Protein AF-A0A1M7BYE6-F1 (afdb_monomer)

Organism: NCBI:txid722472

Radius of gyration: 16.14 Å; Cα contacts (8 Å, |Δi|>4): 89; chains: 1; bounding box: 19×50×32 Å

Nearest PDB structures (foldseek):
  4c3i-assembly1_I  TM=5.822E-01  e=2.898E-01  Saccharomyces cerevisiae
  7vbc-assembly1_I  TM=5.141E-01  e=2.719E-01  Homo sapiens
  3er0-assembly2_B  TM=6.267E-01  e=7.054E+00  Saccharomyces cerevi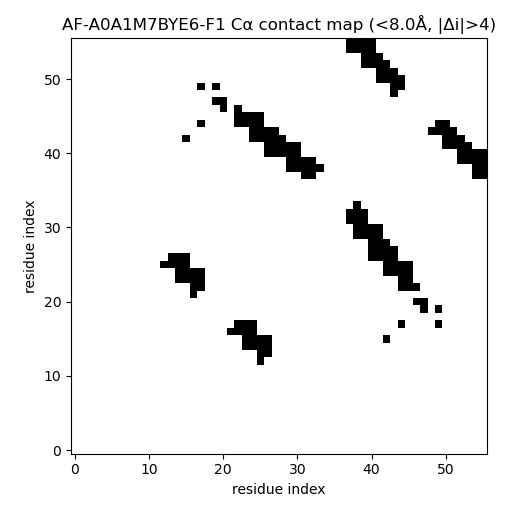siae
  8cgx-assembly1_A  TM=5.853E-01  e=7.054E+00  Neurospora crassa

Secondary structure (DSSP, 8-state):
---------------EEPTTT-PEEEEEEEEPPBTTB--EEEEEETTT--EEEEE-

Structure (mmCIF, N/CA/C/O backbone):
data_AF-A0A1M7BYE6-F1
#
_entry.id   AF-A0A1M7BYE6-F1
#
loop_
_atom_site.group_PDB
_atom_site.id
_atom_site.type_symbol
_atom_site.label_atom_id
_atom_site.label_alt_id
_atom_site.label_comp_id
_atom_site.label_asym_id
_atom_site.label_entity_id
_atom_site.label_seq_id
_atom_site.pdbx_PDB_ins_code
_atom_site.Cartn_x
_atom_site.Cartn_y
_atom_site.Cartn_z
_atom_site.occupancy
_atom_site.B_iso_or_equiv
_atom_site.auth_seq_id
_atom_site.auth_comp_id
_atom_site.auth_asym_id
_atom_site.auth_atom_id
_atom_site.pdbx_PDB_model_num
ATOM 1 N N . MET A 1 1 ? 1.528 -42.766 8.643 1.00 59.06 1 MET A N 1
ATOM 2 C CA . MET A 1 1 ? 2.269 -41.635 9.232 1.00 59.06 1 MET A CA 1
ATOM 3 C C . MET A 1 1 ? 3.202 -41.072 8.172 1.00 59.06 1 MET A C 1
ATOM 5 O O . MET A 1 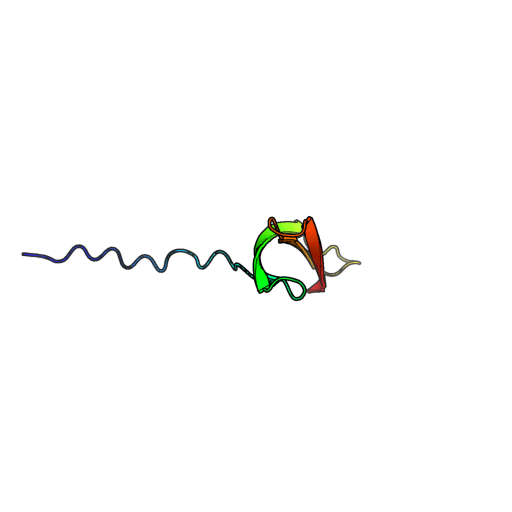1 ? 4.310 -41.552 8.004 1.00 59.06 1 MET A O 1
ATOM 9 N N . VAL A 1 2 ? 2.722 -40.132 7.371 1.00 54.84 2 VAL A N 1
ATOM 10 C CA . VAL A 1 2 ? 3.593 -39.251 6.593 1.00 54.84 2 VAL A CA 1
ATOM 11 C C . VAL A 1 2 ? 2.923 -37.894 6.643 1.00 54.84 2 VAL A C 1
ATOM 13 O O . VAL A 1 2 ? 1.713 -37.785 6.446 1.00 54.84 2 VAL A O 1
ATOM 16 N N . SER A 1 3 ? 3.701 -36.934 7.103 1.00 59.41 3 SER A N 1
ATOM 17 C CA . SER A 1 3 ? 3.317 -35.564 7.360 1.00 59.41 3 SER A CA 1
ATOM 18 C C . SER A 1 3 ? 2.905 -34.904 6.052 1.00 59.41 3 SER A C 1
ATOM 20 O O . SER A 1 3 ? 3.707 -34.841 5.124 1.00 59.41 3 SER A O 1
ATOM 22 N N . ASP A 1 4 ? 1.669 -34.423 5.988 1.00 59.12 4 ASP A N 1
ATOM 23 C CA . ASP A 1 4 ? 1.296 -33.374 5.048 1.00 59.12 4 ASP A CA 1
ATOM 24 C C . ASP A 1 4 ? 1.165 -32.106 5.890 1.00 59.12 4 ASP A C 1
ATOM 26 O O . ASP A 1 4 ? 0.110 -31.795 6.440 1.00 59.12 4 ASP A O 1
ATOM 30 N N . ASP A 1 5 ? 2.307 -31.457 6.111 1.00 65.19 5 ASP A N 1
ATOM 31 C CA . ASP A 1 5 ? 2.375 -30.083 6.584 1.00 65.19 5 ASP A CA 1
ATOM 32 C C . ASP A 1 5 ? 2.371 -29.188 5.339 1.00 65.19 5 ASP A C 1
ATOM 34 O O . ASP A 1 5 ? 3.438 -28.920 4.773 1.00 65.19 5 ASP A O 1
ATOM 38 N N . PRO A 1 6 ? 1.216 -28.668 4.886 1.00 64.06 6 PRO A N 1
ATOM 39 C CA . PRO A 1 6 ? 1.209 -27.543 3.977 1.00 64.06 6 PRO A CA 1
ATOM 40 C C . PRO A 1 6 ? 1.588 -26.290 4.775 1.00 64.06 6 PRO A C 1
ATOM 42 O O . PRO A 1 6 ? 0.762 -25.411 5.022 1.00 64.06 6 PRO A O 1
ATOM 45 N N . ASN A 1 7 ? 2.868 -26.159 5.140 1.00 65.12 7 ASN A N 1
ATOM 46 C CA . ASN A 1 7 ? 3.470 -24.850 5.380 1.00 65.12 7 ASN A CA 1
ATOM 47 C C . ASN A 1 7 ? 3.597 -24.145 4.023 1.00 65.12 7 ASN A C 1
ATOM 49 O O . ASN A 1 7 ? 4.681 -23.964 3.469 1.00 65.12 7 ASN A O 1
ATOM 53 N N . VAL A 1 8 ? 2.443 -23.782 3.468 1.00 58.84 8 VAL A N 1
ATOM 54 C CA . VAL A 1 8 ? 2.324 -22.702 2.504 1.00 58.84 8 VAL A CA 1
ATOM 55 C C . VAL A 1 8 ? 2.765 -21.475 3.294 1.00 58.84 8 VAL A C 1
ATOM 57 O O . VAL A 1 8 ? 2.099 -21.157 4.283 1.00 58.84 8 VAL A O 1
ATOM 60 N N . PRO A 1 9 ? 3.860 -20.775 2.941 1.00 53.22 9 PRO A N 1
ATOM 61 C CA . PRO A 1 9 ? 4.026 -19.418 3.418 1.00 53.22 9 PRO A CA 1
ATOM 62 C C . PRO A 1 9 ? 2.862 -18.659 2.796 1.00 53.22 9 PRO A C 1
ATOM 64 O O . PRO A 1 9 ? 2.926 -18.248 1.635 1.00 53.22 9 PRO A O 1
ATOM 67 N N . ALA A 1 10 ? 1.749 -18.620 3.538 1.00 50.12 10 ALA A N 1
ATOM 68 C CA . ALA A 1 10 ? 0.551 -17.886 3.214 1.00 50.12 10 ALA A CA 1
ATOM 69 C C . ALA A 1 10 ? 1.064 -16.537 2.775 1.00 50.12 10 ALA A C 1
ATOM 71 O O . ALA A 1 10 ? 1.738 -15.858 3.555 1.00 50.12 10 ALA A O 1
ATOM 72 N N . GLN A 1 11 ? 0.881 -16.279 1.480 1.00 50.69 11 GLN A N 1
ATOM 73 C CA . GLN A 1 11 ? 1.333 -15.083 0.809 1.00 50.69 11 GLN A CA 1
ATOM 74 C C . GLN A 1 11 ? 1.047 -13.962 1.781 1.00 50.69 11 GLN A C 1
ATOM 76 O O . GLN A 1 11 ? -0.110 -13.720 2.127 1.00 50.69 11 GLN A O 1
ATOM 81 N N . GLN A 1 12 ? 2.119 -13.402 2.336 1.00 49.34 12 GLN A N 1
ATOM 82 C CA . GLN A 1 12 ? 2.043 -12.302 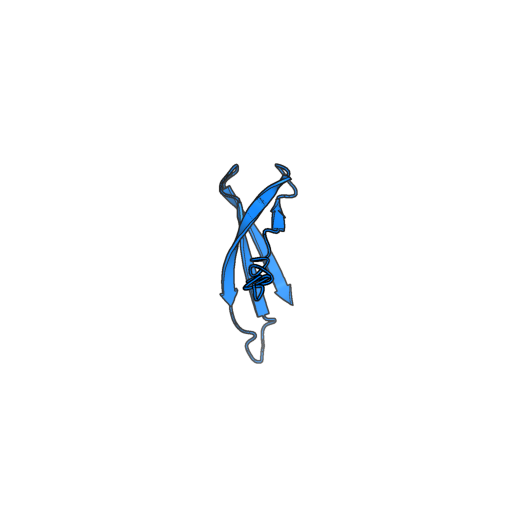3.268 1.00 49.34 12 GLN A CA 1
ATOM 83 C C . GLN A 1 12 ? 1.649 -11.128 2.385 1.00 49.34 12 GLN A C 1
ATOM 85 O O . GLN A 1 12 ? 2.489 -10.352 1.938 1.00 49.34 12 GLN A O 1
ATOM 90 N N . GLU A 1 13 ? 0.374 -11.133 1.993 1.00 49.25 13 GLU A N 1
ATOM 91 C CA . GLU A 1 13 ? -0.308 -10.157 1.180 1.00 49.25 13 GLU A CA 1
ATOM 92 C C . GLU A 1 13 ? -0.128 -8.883 1.980 1.00 49.25 13 GLU A C 1
ATOM 94 O O . GLU A 1 13 ? -0.771 -8.690 3.013 1.00 49.25 13 GLU A O 1
ATOM 99 N N . ARG A 1 14 ? 0.925 -8.154 1.586 1.00 61.06 14 ARG A N 1
ATOM 100 C CA . ARG A 1 14 ? 1.649 -7.137 2.347 1.00 61.06 14 ARG A CA 1
ATOM 101 C C . ARG A 1 14 ? 0.654 -6.185 2.976 1.00 61.06 14 ARG A C 1
ATOM 103 O O . ARG A 1 14 ? 0.263 -5.188 2.372 1.00 61.06 14 ARG A O 1
ATOM 110 N N . SER A 1 15 ? 0.236 -6.504 4.189 1.00 65.31 15 SER A N 1
ATOM 111 C CA . SER A 1 15 ? -0.744 -5.715 4.904 1.00 65.31 15 SER A CA 1
ATOM 112 C C . SER A 1 15 ? 0.059 -4.577 5.512 1.00 65.31 15 SER A C 1
ATOM 114 O O . SER A 1 15 ? 0.677 -4.721 6.565 1.00 65.31 15 SER A O 1
ATOM 116 N N . ARG A 1 16 ? 0.193 -3.479 4.763 1.00 75.69 16 ARG A N 1
ATOM 117 C CA . ARG A 1 16 ? 0.948 -2.305 5.213 1.00 75.69 16 ARG A CA 1
ATOM 118 C C . ARG A 1 16 ? 0.197 -1.702 6.402 1.00 75.69 16 ARG A C 1
ATOM 120 O O . ARG A 1 16 ? -0.996 -1.455 6.265 1.00 75.69 16 ARG A O 1
ATOM 127 N N . PRO A 1 17 ? 0.827 -1.465 7.558 1.00 82.19 17 PRO A N 1
ATOM 128 C CA . PRO A 1 17 ? 0.157 -0.755 8.637 1.00 82.19 17 PRO A CA 1
ATOM 129 C C . PRO A 1 17 ? -0.068 0.705 8.225 1.00 82.19 17 PRO A C 1
ATOM 131 O O . PRO A 1 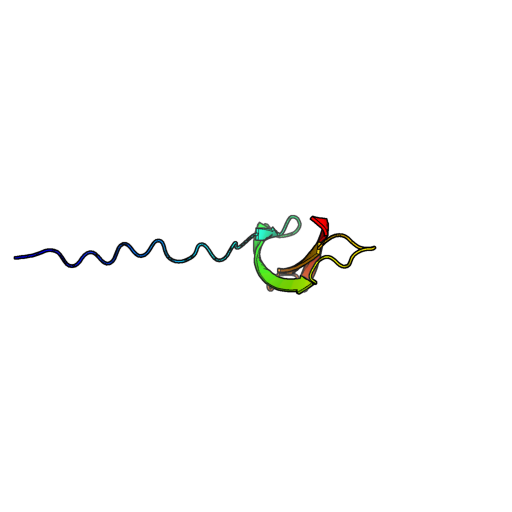17 ? 0.817 1.352 7.667 1.00 82.19 17 PRO A O 1
ATOM 134 N N . CYS A 1 18 ? -1.266 1.225 8.475 1.00 84.75 18 CYS A N 1
ATOM 135 C CA . CYS A 1 18 ? -1.595 2.621 8.219 1.00 84.75 18 CYS A CA 1
ATOM 136 C C . CYS A 1 18 ? -0.920 3.525 9.248 1.00 84.75 18 CYS A C 1
ATOM 138 O O . CYS A 1 18 ? -1.180 3.383 10.435 1.00 84.75 18 CYS A O 1
ATOM 140 N N . GLU A 1 19 ? -0.163 4.532 8.819 1.00 82.75 19 GLU A N 1
ATOM 141 C CA . GLU A 1 19 ? 0.531 5.440 9.748 1.00 82.75 19 GLU A CA 1
ATOM 142 C C . GLU A 1 19 ? -0.411 6.242 10.665 1.00 82.75 19 GLU A C 1
ATOM 144 O O . GLU A 1 19 ? -0.004 6.700 11.726 1.00 82.75 19 GLU A O 1
ATOM 149 N N . LYS A 1 20 ? -1.688 6.406 10.289 1.00 81.69 20 LYS A N 1
ATOM 150 C CA . LYS A 1 20 ? -2.668 7.158 11.093 1.00 81.69 20 LYS A CA 1
ATOM 151 C C . LYS A 1 20 ? -3.372 6.333 12.165 1.00 81.69 20 LYS A C 1
ATOM 153 O O . LYS A 1 20 ? -3.701 6.866 13.215 1.00 81.69 20 LYS A O 1
ATOM 158 N N . CYS A 1 21 ? -3.688 5.075 11.874 1.00 86.69 21 CYS A N 1
ATOM 159 C CA . CYS A 1 21 ? -4.532 4.244 12.746 1.00 86.69 21 CYS A CA 1
ATOM 160 C C . CYS A 1 21 ? -3.906 2.890 13.087 1.00 86.69 21 CYS A C 1
ATOM 162 O O . CYS A 1 21 ? -4.522 2.085 13.776 1.00 86.69 21 CYS A O 1
ATOM 164 N N . ASN A 1 22 ? -2.706 2.625 12.573 1.00 81.88 22 ASN A N 1
ATOM 165 C CA . ASN A 1 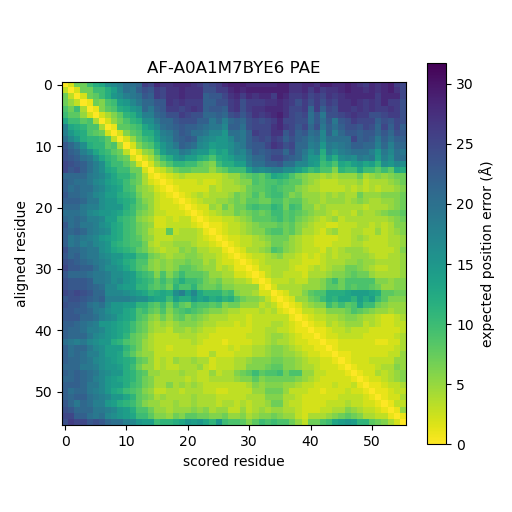22 ? -1.966 1.375 12.693 1.00 81.88 22 ASN A CA 1
ATOM 166 C C . ASN A 1 22 ? -2.730 0.123 12.223 1.00 81.88 22 ASN A C 1
ATOM 168 O O . ASN A 1 22 ? -2.310 -1.001 12.483 1.00 81.88 22 ASN A O 1
ATOM 172 N N . ALA A 1 23 ? -3.851 0.308 11.519 1.00 86.19 23 ALA A N 1
ATOM 173 C CA . ALA A 1 23 ? -4.655 -0.778 10.985 1.00 86.19 23 ALA A CA 1
ATOM 174 C C . ALA A 1 23 ? -4.028 -1.358 9.714 1.00 86.19 23 ALA A C 1
ATOM 176 O O . ALA A 1 23 ? -3.300 -0.674 8.991 1.00 86.19 23 ALA A O 1
ATOM 177 N N . ALA A 1 24 ? -4.354 -2.615 9.422 1.00 82.81 24 ALA A N 1
ATOM 178 C CA . ALA A 1 24 ? -3.913 -3.280 8.206 1.00 82.81 24 ALA A CA 1
ATOM 179 C C . ALA A 1 24 ? -4.523 -2.605 6.965 1.00 8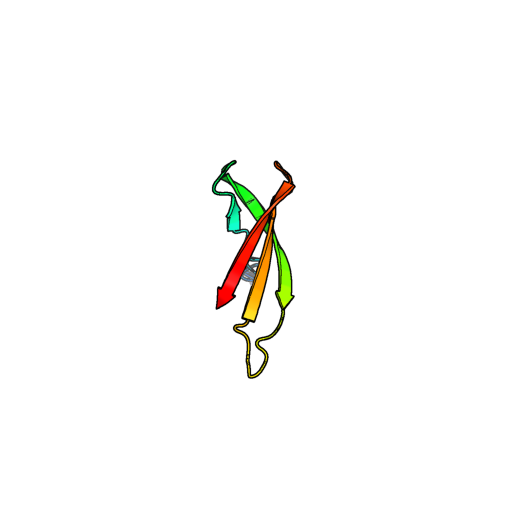2.81 24 ALA A C 1
ATOM 181 O O . ALA A 1 24 ? -5.743 -2.537 6.798 1.00 82.81 24 ALA A O 1
ATOM 182 N N . MET A 1 25 ? -3.662 -2.113 6.079 1.00 85.81 25 MET A N 1
ATOM 183 C CA . MET A 1 25 ? -4.028 -1.607 4.763 1.00 85.81 25 MET A CA 1
ATOM 184 C C . MET A 1 25 ? -3.883 -2.715 3.734 1.00 85.81 25 MET A C 1
ATOM 186 O O . MET A 1 25 ? -2.899 -3.458 3.741 1.00 85.81 25 MET A O 1
ATOM 190 N N . LYS A 1 26 ? -4.832 -2.777 2.803 1.00 84.62 26 LYS A N 1
ATOM 191 C CA . LYS A 1 26 ? -4.747 -3.678 1.657 1.00 84.62 26 LYS A CA 1
ATOM 192 C C . LYS A 1 26 ? -4.192 -2.921 0.455 1.00 84.62 26 LYS A C 1
ATOM 194 O O . LYS A 1 26 ? -4.554 -1.764 0.219 1.00 84.62 26 LYS A O 1
ATOM 199 N N . GLN A 1 27 ? -3.318 -3.571 -0.309 1.00 85.44 27 GLN A N 1
ATOM 200 C CA . GLN A 1 27 ? -2.910 -3.058 -1.612 1.00 85.44 27 GLN A CA 1
ATOM 201 C C . GLN A 1 27 ? -4.116 -3.120 -2.552 1.00 85.44 27 GLN A C 1
ATOM 203 O O . GLN A 1 27 ? -4.692 -4.185 -2.762 1.00 85.44 27 GLN A O 1
ATOM 208 N N . LEU A 1 28 ? -4.516 -1.967 -3.080 1.00 86.44 28 LEU A N 1
ATOM 209 C CA . LEU A 1 28 ? -5.650 -1.857 -3.992 1.00 86.44 28 LEU A CA 1
ATOM 210 C C . LEU A 1 28 ? -5.229 -2.190 -5.427 1.00 86.44 28 LEU A C 1
ATOM 212 O O . LEU A 1 28 ? -5.989 -2.789 -6.179 1.00 86.44 28 LEU A O 1
ATOM 216 N N . GLY A 1 29 ? -4.003 -1.817 -5.788 1.00 84.75 29 GLY A N 1
ATOM 217 C CA . GLY A 1 29 ? -3.430 -2.082 -7.098 1.00 84.75 29 GLY A CA 1
ATOM 218 C C . GLY A 1 29 ? -2.054 -1.449 -7.253 1.00 84.75 29 GLY A C 1
ATOM 219 O O . GLY A 1 29 ? -1.610 -0.665 -6.411 1.00 84.75 29 GLY A O 1
ATOM 220 N N . GLU A 1 30 ? -1.374 -1.810 -8.332 1.00 87.69 30 GLU A N 1
ATOM 221 C CA . GLU A 1 30 ? -0.138 -1.175 -8.777 1.00 87.69 30 GLU A CA 1
ATOM 222 C C . GLU A 1 30 ? -0.353 -0.654 -10.196 1.00 87.69 30 GLU A C 1
ATOM 224 O O . GLU A 1 30 ? -0.849 -1.368 -11.066 1.00 87.69 30 GLU A O 1
ATOM 229 N N . LEU A 1 31 ? 0.000 0.607 -10.410 1.00 87.31 31 LEU A N 1
ATOM 230 C CA . LEU A 1 31 ? 0.137 1.187 -11.729 1.00 87.31 31 LEU A CA 1
ATOM 231 C C . LEU A 1 31 ? 1.556 0.877 -12.214 1.00 87.31 31 LEU A C 1
ATOM 233 O O . LEU A 1 31 ? 2.515 1.262 -11.533 1.00 87.31 31 LEU A O 1
ATOM 237 N N . PRO A 1 32 ? 1.703 0.182 -13.353 1.00 83.88 32 PRO A N 1
ATOM 238 C CA . PRO A 1 32 ? 3.013 -0.164 -13.877 1.00 83.88 32 PRO A CA 1
ATOM 239 C C . PRO A 1 32 ? 3.815 1.100 -14.190 1.00 83.88 32 PRO A C 1
ATOM 241 O O . PRO A 1 32 ? 3.255 2.129 -14.577 1.00 83.88 32 PRO A O 1
ATOM 244 N N . ALA A 1 33 ? 5.137 1.006 -14.036 1.00 85.25 33 ALA A N 1
ATOM 245 C CA . ALA A 1 33 ? 6.032 2.064 -14.473 1.00 85.25 33 ALA A CA 1
ATOM 246 C C . ALA A 1 33 ? 5.874 2.263 -15.986 1.00 85.25 33 ALA A C 1
ATOM 248 O O . ALA A 1 33 ? 5.942 1.312 -16.767 1.00 85.25 33 ALA A O 1
ATOM 249 N N . LEU A 1 34 ? 5.671 3.509 -16.393 1.00 84.44 34 LEU A N 1
ATOM 250 C CA . LEU A 1 34 ? 5.725 3.914 -17.792 1.00 84.44 34 LEU A CA 1
ATOM 251 C C . LEU A 1 34 ? 7.124 4.472 -18.066 1.00 84.44 34 LEU A C 1
ATOM 253 O O . LEU A 1 34 ? 7.805 4.911 -17.145 1.00 84.44 34 LEU A O 1
ATOM 257 N N . SER A 1 35 ? 7.558 4.539 -19.326 1.00 78.62 35 SER A N 1
ATOM 258 C CA . SER A 1 35 ? 8.897 5.058 -19.682 1.00 78.62 35 SER A CA 1
ATOM 259 C C . SER A 1 35 ? 9.207 6.465 -19.139 1.00 78.62 35 SER A C 1
ATOM 261 O O . SER A 1 35 ? 10.366 6.861 -19.099 1.00 78.62 35 SER A O 1
ATOM 263 N N . ILE A 1 36 ? 8.179 7.208 -18.718 1.00 80.88 36 ILE A N 1
ATOM 264 C CA . ILE A 1 36 ? 8.258 8.552 -18.132 1.00 80.88 36 ILE A CA 1
ATOM 265 C C . ILE A 1 36 ? 7.868 8.614 -16.641 1.00 80.88 36 ILE A C 1
ATOM 267 O O . ILE A 1 36 ? 8.047 9.654 -16.007 1.00 80.88 36 ILE A O 1
ATOM 271 N N . HIS A 1 37 ? 7.313 7.541 -16.069 1.00 76.31 37 HIS A N 1
ATOM 272 C CA . HIS A 1 37 ? 6.754 7.535 -14.714 1.00 76.31 37 HIS A CA 1
ATOM 273 C C . HIS A 1 37 ? 7.133 6.271 -13.939 1.00 76.31 37 HIS A C 1
ATOM 275 O O . HIS A 1 37 ? 6.965 5.159 -14.424 1.00 76.31 37 HIS A O 1
ATOM 281 N N . ALA A 1 38 ? 7.578 6.464 -12.697 1.00 83.56 38 ALA A N 1
ATOM 282 C CA . ALA A 1 38 ? 7.807 5.404 -11.717 1.00 83.56 38 ALA A CA 1
ATOM 283 C C . ALA A 1 38 ? 6.538 4.572 -11.459 1.00 83.56 38 ALA A C 1
ATOM 285 O O . ALA A 1 38 ? 5.421 5.087 -11.589 1.00 83.56 38 ALA A O 1
ATOM 286 N N . ALA A 1 39 ? 6.705 3.306 -11.069 1.00 86.44 39 ALA A N 1
ATOM 287 C CA . ALA A 1 39 ? 5.572 2.450 -10.723 1.00 86.44 39 ALA A CA 1
ATOM 288 C C . ALA A 1 39 ? 4.900 2.998 -9.462 1.00 86.44 39 ALA A C 1
ATOM 290 O O . ALA A 1 39 ? 5.582 3.410 -8.523 1.00 86.44 39 ALA A O 1
ATOM 291 N N . ILE A 1 40 ? 3.568 3.016 -9.423 1.00 90.50 40 ILE A N 1
ATOM 292 C CA . ILE A 1 40 ? 2.822 3.570 -8.287 1.00 90.50 40 ILE A CA 1
ATOM 293 C C . ILE A 1 40 ? 1.977 2.478 -7.654 1.00 90.50 40 ILE A C 1
ATOM 295 O O . ILE A 1 40 ? 1.033 1.983 -8.262 1.00 90.50 40 ILE A O 1
ATOM 299 N N . ARG A 1 41 ? 2.255 2.142 -6.399 1.00 88.75 41 ARG A N 1
ATOM 300 C CA . ARG A 1 41 ? 1.423 1.239 -5.599 1.00 88.75 41 ARG A CA 1
ATOM 301 C C 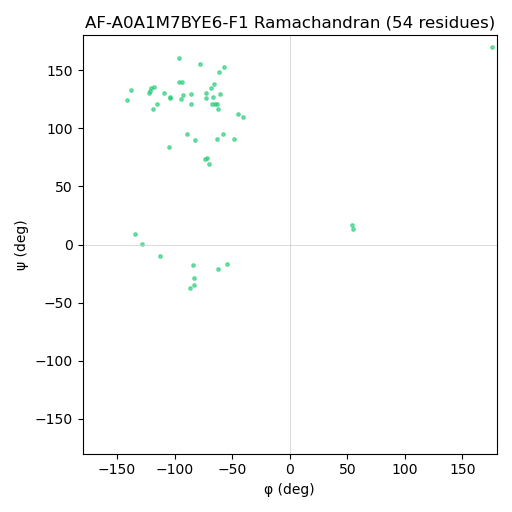. ARG A 1 41 ? 0.420 2.033 -4.791 1.00 88.75 41 ARG A C 1
ATOM 303 O O . ARG A 1 41 ? 0.806 2.941 -4.061 1.00 88.75 41 ARG A O 1
ATOM 310 N N . ILE A 1 42 ? -0.852 1.667 -4.884 1.00 88.44 42 ILE A N 1
ATOM 311 C CA . ILE A 1 42 ? -1.925 2.272 -4.098 1.00 88.44 42 ILE A CA 1
ATOM 312 C C . ILE A 1 42 ? -2.319 1.321 -2.969 1.00 88.44 42 ILE A C 1
ATOM 314 O O . ILE A 1 42 ? -2.667 0.162 -3.203 1.00 88.44 42 ILE A O 1
ATOM 318 N N . PHE A 1 43 ? -2.318 1.833 -1.743 1.00 88.75 43 PHE A N 1
ATOM 319 C CA . PHE A 1 43 ? -2.752 1.144 -0.532 1.00 88.75 43 PHE A CA 1
ATOM 320 C C . PHE A 1 43 ? -3.941 1.882 0.071 1.00 88.75 43 PHE A C 1
ATOM 322 O O . PHE A 1 43 ? -3.912 3.107 0.194 1.00 88.75 43 PHE A O 1
ATOM 329 N N . ARG A 1 44 ? -4.970 1.148 0.494 1.00 86.81 44 ARG A N 1
ATOM 330 C CA . ARG A 1 44 ? -6.133 1.719 1.183 1.00 86.81 44 ARG A CA 1
ATOM 331 C C . ARG A 1 44 ? -6.308 1.082 2.554 1.00 86.81 44 ARG A C 1
ATOM 333 O O . ARG A 1 44 ? -6.286 -0.142 2.695 1.00 86.81 44 ARG A O 1
ATOM 340 N N . CYS A 1 45 ? -6.503 1.927 3.558 1.00 89.25 45 CYS A N 1
ATOM 341 C CA . CYS A 1 45 ? -6.927 1.515 4.885 1.00 89.25 45 CYS A CA 1
ATOM 342 C C . CYS A 1 45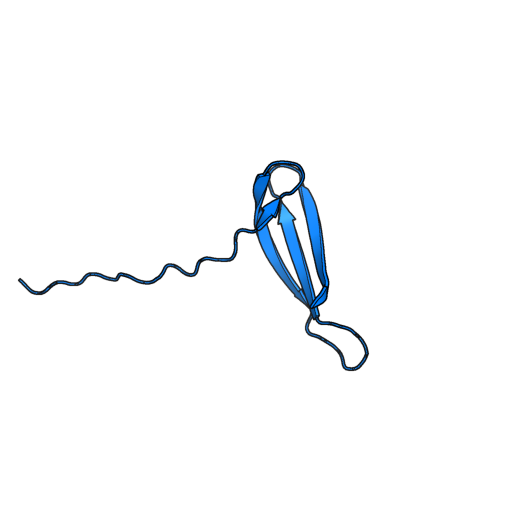 ? -8.454 1.413 4.935 1.00 89.25 45 CYS A C 1
ATOM 344 O O . CYS A 1 45 ? -9.134 2.368 4.574 1.00 89.25 45 CYS A O 1
ATOM 346 N N . TYR A 1 46 ? -8.991 0.296 5.426 1.00 83.88 46 TYR A N 1
ATOM 347 C CA . TYR A 1 46 ? -10.438 0.132 5.622 1.00 83.88 46 TYR A CA 1
ATOM 348 C C . TYR A 1 46 ? -10.950 0.709 6.948 1.00 83.88 46 TYR A C 1
ATOM 350 O O . TYR A 1 46 ? -12.145 0.921 7.090 1.00 83.88 46 TYR A O 1
ATOM 358 N N . ALA A 1 47 ? -10.068 0.959 7.920 1.00 86.56 47 ALA A N 1
ATOM 359 C CA . ALA A 1 47 ? -10.469 1.468 9.234 1.00 86.56 47 ALA A CA 1
ATOM 360 C C . ALA A 1 47 ? -10.655 2.994 9.263 1.00 86.56 47 ALA A C 1
ATOM 362 O O . ALA A 1 47 ? -11.424 3.507 10.067 1.00 86.56 47 ALA A O 1
ATOM 363 N N . CYS A 1 48 ? -9.924 3.724 8.418 1.00 88.19 48 CYS A N 1
ATOM 364 C CA . CYS A 1 48 ? -9.935 5.189 8.39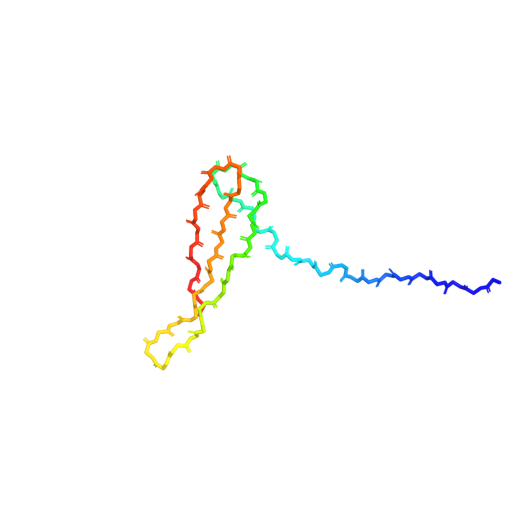5 1.00 88.19 48 CYS A CA 1
ATOM 365 C C . CYS A 1 48 ? -10.035 5.781 6.984 1.00 88.19 48 CYS A C 1
ATOM 367 O O . CYS A 1 48 ? -9.802 6.975 6.811 1.00 88.19 48 CYS A O 1
ATOM 369 N N . ASP A 1 49 ? -10.284 4.936 5.977 1.00 84.31 49 ASP A N 1
ATOM 370 C CA . ASP A 1 49 ? -10.364 5.301 4.556 1.00 84.31 49 ASP A CA 1
ATOM 371 C C . ASP A 1 49 ? -9.140 6.045 3.998 1.00 84.31 49 ASP A C 1
ATOM 373 O O . ASP A 1 49 ? -9.173 6.618 2.910 1.00 84.31 49 ASP A O 1
ATOM 377 N N . HIS A 1 50 ? -8.015 5.996 4.712 1.00 87.00 50 HIS A N 1
ATOM 378 C CA . HIS A 1 50 ? -6.787 6.649 4.295 1.00 87.00 50 HIS A CA 1
ATOM 379 C C . HIS A 1 50 ? -6.146 5.908 3.121 1.00 87.00 50 HIS A C 1
ATOM 381 O O . HIS A 1 50 ? -5.929 4.693 3.181 1.00 87.00 50 HIS A O 1
ATOM 387 N N . VAL A 1 51 ? -5.800 6.651 2.073 1.00 87.00 51 VAL A N 1
ATOM 388 C CA . VAL A 1 51 ? -5.144 6.125 0.874 1.00 87.00 51 VAL A CA 1
ATOM 389 C C . VAL A 1 51 ? -3.700 6.608 0.846 1.00 87.00 51 VAL A C 1
ATOM 391 O O . VAL A 1 51 ? -3.431 7.793 1.020 1.00 87.00 51 VAL A O 1
ATOM 394 N N . VAL A 1 52 ? -2.770 5.683 0.629 1.00 86.88 52 VAL A N 1
ATOM 395 C CA . VAL A 1 52 ? -1.338 5.963 0.492 1.00 86.88 52 VAL A CA 1
ATOM 396 C C . VAL A 1 52 ? -0.883 5.483 -0.876 1.00 86.88 52 VAL A C 1
ATOM 398 O O . VAL A 1 52 ? -1.221 4.377 -1.293 1.00 86.88 52 VAL A O 1
ATOM 401 N N . THR A 1 53 ? -0.104 6.309 -1.569 1.00 88.94 53 THR A N 1
ATOM 402 C CA . THR A 1 53 ? 0.523 5.948 -2.841 1.00 88.94 53 THR A CA 1
ATOM 403 C C . THR A 1 53 ? 2.036 5.940 -2.690 1.00 88.94 53 THR A C 1
ATOM 405 O O . THR A 1 53 ? 2.620 6.970 -2.359 1.00 88.94 53 THR A O 1
ATOM 408 N N . GLU A 1 54 ? 2.670 4.805 -2.954 1.00 85.44 54 GLU A N 1
ATOM 409 C CA . GLU A 1 54 ? 4.125 4.639 -2.918 1.00 85.44 54 GLU A CA 1
ATOM 410 C C . GLU A 1 54 ? 4.648 4.604 -4.359 1.00 85.44 54 GLU A C 1
ATOM 412 O O . GLU A 1 54 ? 4.152 3.822 -5.170 1.00 85.44 54 GLU A O 1
ATOM 417 N N . ARG A 1 55 ? 5.617 5.465 -4.693 1.00 84.31 55 ARG A N 1
ATOM 418 C CA . ARG A 1 55 ? 6.304 5.441 -5.994 1.00 84.31 55 ARG A CA 1
ATOM 419 C C . ARG A 1 55 ? 7.581 4.605 -5.850 1.00 84.31 55 ARG A C 1
ATOM 421 O O . ARG A 1 55 ? 8.363 4.888 -4.946 1.00 84.31 55 ARG A O 1
ATOM 428 N N . THR A 1 56 ? 7.752 3.581 -6.685 1.00 69.56 56 THR A N 1
ATOM 429 C CA . THR A 1 56 ? 8.938 2.700 -6.754 1.00 69.56 56 THR A CA 1
ATOM 430 C C . THR A 1 56 ? 9.792 3.044 -7.961 1.00 69.56 56 THR A C 1
ATOM 432 O O . THR A 1 56 ? 9.212 3.190 -9.063 1.00 69.56 56 THR A O 1
#

Foldseek 3Di:
DDDPDPPPVPPPQPQDQDPPPRAGWGFPDWAPADPVAFIWTWIADPVPRDIDIDGD

pLDDT: mean 77.42, std 12.79, range [49.25, 90.5]

Solvent-accessible surface area (backbone atoms only — not comparable to full-atom values): 3597 Å² total; per-residue (Å²): 143,77,90,84,75,84,78,62,79,67,74,76,70,65,56,46,62,32,94,87,74,66,41,67,13,46,68,77,48,69,46,75,58,47,104,89,40,66,22,36,37,36,32,39,23,81,88,75,70,48,74,50,75,47,76,92

Mean predicted aligned error: 10.47 Å

Sequence (56 aa):
MVSDDPNVPAQQERSRPCEKCNAAMKQLGELPALSIHAAIRIFRCYACDHVVTERT